Protein AF-A0A534GSW6-F1 (afdb_monomer_lite)

Radius of gyration: 25.97 Å; chains: 1; bounding box: 53×68×47 Å

pLDDT: mean 79.03, std 12.18, range [47.5, 94.12]

Structure (mmCIF, N/CA/C/O backbone):
data_AF-A0A534GSW6-F1
#
_entry.id   AF-A0A534GSW6-F1
#
loop_
_atom_site.group_PDB
_atom_site.id
_atom_site.type_symbol
_atom_site.label_atom_id
_atom_site.label_alt_id
_atom_site.label_comp_id
_atom_site.label_asym_id
_atom_site.label_entity_id
_atom_site.label_seq_id
_atom_site.pdbx_PDB_ins_code
_atom_site.Cartn_x
_atom_site.Cartn_y
_atom_site.Cartn_z
_atom_site.occupancy
_atom_site.B_iso_or_equiv
_atom_site.auth_seq_id
_atom_site.auth_comp_id
_atom_site.auth_asym_id
_atom_site.auth_atom_id
_atom_site.pdbx_PDB_model_num
ATOM 1 N N . MET A 1 1 ? -30.202 49.154 14.123 1.00 59.91 1 MET A N 1
ATOM 2 C CA . MET A 1 1 ? -30.002 48.196 13.006 1.00 59.91 1 MET A CA 1
ATOM 3 C C . MET A 1 1 ? -31.128 48.396 12.004 1.00 59.91 1 MET A C 1
ATOM 5 O O . MET A 1 1 ? -32.261 48.552 12.435 1.00 59.91 1 MET A O 1
ATOM 9 N N . ASN A 1 2 ? -30.838 48.472 10.701 1.00 82.75 2 ASN A N 1
ATOM 10 C CA . ASN A 1 2 ? -31.856 48.797 9.697 1.00 82.75 2 ASN A CA 1
ATOM 11 C C . ASN A 1 2 ? -32.696 47.540 9.401 1.00 82.75 2 ASN A C 1
ATOM 13 O O . ASN A 1 2 ? -32.189 46.607 8.781 1.00 82.75 2 ASN A O 1
ATOM 17 N N . THR A 1 3 ? -33.944 47.488 9.871 1.00 82.88 3 THR A N 1
ATOM 18 C CA . THR A 1 3 ? -34.814 46.290 9.841 1.00 82.88 3 THR A CA 1
ATOM 19 C C . THR A 1 3 ? -34.981 45.707 8.436 1.00 82.88 3 THR A C 1
ATOM 21 O O . THR A 1 3 ? -34.975 44.491 8.261 1.00 82.88 3 THR A O 1
ATOM 24 N N . LEU A 1 4 ? -34.997 46.568 7.416 1.00 85.69 4 LEU A N 1
ATOM 25 C CA . LEU A 1 4 ? -35.041 46.176 6.007 1.00 85.69 4 LEU A CA 1
ATOM 26 C C . LEU A 1 4 ? -33.779 45.423 5.541 1.00 85.69 4 LEU A C 1
ATOM 28 O O . LEU A 1 4 ? -33.870 44.506 4.728 1.00 85.69 4 LEU A O 1
ATOM 32 N N . ARG A 1 5 ? -32.592 45.776 6.056 1.00 83.69 5 ARG A N 1
ATOM 33 C CA . ARG A 1 5 ? -31.339 45.051 5.764 1.00 83.69 5 ARG A CA 1
ATOM 34 C C . ARG A 1 5 ? -31.340 43.675 6.418 1.00 83.69 5 ARG A C 1
ATOM 36 O O . ARG A 1 5 ? -30.937 42.712 5.776 1.00 83.69 5 ARG A O 1
ATOM 43 N N . THR A 1 6 ? -31.821 43.586 7.656 1.00 86.50 6 THR A N 1
ATOM 44 C CA . THR A 1 6 ? -31.948 42.312 8.373 1.00 86.50 6 THR A CA 1
ATOM 45 C C . THR A 1 6 ? -32.910 41.369 7.651 1.00 86.50 6 THR A C 1
ATOM 47 O O . THR A 1 6 ? -32.588 40.200 7.465 1.00 86.50 6 THR A O 1
ATOM 50 N N . LEU A 1 7 ? -34.041 41.889 7.159 1.00 91.56 7 LEU A N 1
ATOM 51 C CA . LEU A 1 7 ? -35.027 41.102 6.416 1.00 91.56 7 LEU A CA 1
ATOM 52 C C . LEU A 1 7 ? -34.469 40.565 5.089 1.00 91.56 7 LEU A C 1
ATOM 54 O O . LEU A 1 7 ? -34.673 39.402 4.757 1.00 91.56 7 LEU A O 1
ATOM 58 N N . ARG A 1 8 ? -33.726 41.393 4.344 1.00 91.25 8 ARG A N 1
ATOM 59 C CA . ARG A 1 8 ? -33.092 40.974 3.083 1.00 91.25 8 ARG A CA 1
ATOM 60 C C . ARG A 1 8 ? -32.041 39.887 3.297 1.00 91.25 8 ARG A C 1
ATOM 62 O O . ARG A 1 8 ? -32.001 38.941 2.519 1.00 91.25 8 ARG A O 1
ATOM 69 N N . LEU A 1 9 ? -31.227 40.001 4.349 1.00 90.25 9 LEU A N 1
ATOM 70 C CA . LEU A 1 9 ? -30.264 38.954 4.700 1.00 90.25 9 LEU A CA 1
ATOM 71 C C . LEU A 1 9 ? -30.964 37.650 5.087 1.00 90.25 9 LEU A C 1
ATOM 73 O O . LEU A 1 9 ? -30.560 36.590 4.622 1.00 90.25 9 LEU A O 1
ATOM 77 N N . ALA A 1 10 ? -32.019 37.730 5.902 1.00 90.44 10 ALA A N 1
ATOM 78 C CA . ALA A 1 10 ? -32.780 36.554 6.307 1.00 90.44 10 ALA A CA 1
ATOM 79 C C . ALA A 1 10 ? -33.393 35.840 5.092 1.00 90.44 10 ALA A C 1
ATOM 81 O O . ALA A 1 10 ? -33.289 34.623 4.975 1.00 90.44 10 ALA A O 1
ATOM 82 N N . LEU A 1 11 ? -33.959 36.599 4.150 1.00 92.12 11 LEU A N 1
ATOM 83 C CA . LEU A 1 11 ? -34.540 36.036 2.935 1.00 92.12 11 LEU A CA 1
ATOM 84 C C . LEU A 1 11 ? -33.481 35.393 2.030 1.00 92.12 11 LEU A C 1
ATOM 86 O O . LEU A 1 11 ? -33.692 34.291 1.533 1.00 92.12 11 LEU A O 1
ATOM 90 N N . ALA A 1 12 ? -32.327 36.041 1.853 1.00 90.38 12 ALA A N 1
ATOM 91 C CA . ALA A 1 12 ? -31.223 35.479 1.078 1.00 90.38 12 ALA A CA 1
ATOM 92 C C . ALA A 1 12 ? -30.688 34.173 1.693 1.00 90.38 12 ALA A C 1
ATOM 94 O O . ALA A 1 12 ? -30.382 33.234 0.962 1.00 90.38 12 ALA A O 1
ATOM 95 N N . LEU A 1 13 ? -30.630 34.088 3.026 1.00 88.81 13 LEU A N 1
ATOM 96 C CA . LEU A 1 13 ? -30.191 32.887 3.735 1.00 88.81 13 LEU A CA 1
ATOM 97 C C . LEU A 1 13 ? -31.187 31.730 3.570 1.00 88.81 13 LEU A C 1
ATOM 99 O O . LEU A 1 13 ? -30.775 30.600 3.328 1.00 88.81 13 LEU A O 1
ATOM 103 N N . LEU A 1 14 ? -32.491 32.018 3.645 1.00 90.56 14 LEU A N 1
ATOM 104 C CA . LEU A 1 14 ? -33.549 31.022 3.445 1.00 90.56 14 LEU A CA 1
ATOM 105 C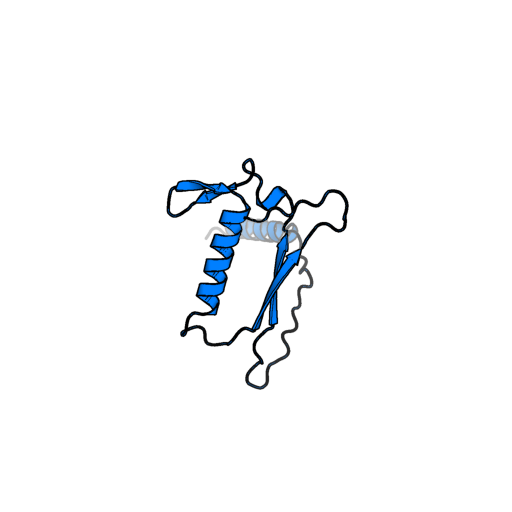 C . LEU A 1 14 ? -33.559 30.476 2.013 1.00 90.56 14 LEU A C 1
ATOM 107 O O . LEU A 1 14 ? -33.672 29.267 1.818 1.00 90.56 14 LEU A O 1
ATOM 111 N N . ILE A 1 15 ? -33.380 31.350 1.017 1.00 89.06 15 ILE A N 1
ATOM 112 C CA . ILE A 1 15 ? -33.263 30.935 -0.387 1.00 89.06 15 ILE A CA 1
ATOM 113 C C . ILE A 1 15 ? -32.004 30.081 -0.577 1.00 89.06 15 ILE A C 1
ATOM 115 O O . ILE A 1 15 ? -32.086 29.006 -1.167 1.00 89.06 15 ILE A O 1
ATOM 119 N N . GLY A 1 16 ? -30.864 30.501 -0.022 1.00 84.81 16 GLY A N 1
ATOM 120 C CA . GLY A 1 16 ? -29.617 29.735 -0.083 1.00 84.81 16 GLY A CA 1
ATOM 121 C C . GLY A 1 16 ? -29.738 28.332 0.521 1.00 84.81 16 GLY A C 1
ATOM 122 O O . GLY A 1 16 ? -29.228 27.377 -0.056 1.00 84.81 16 GLY A O 1
ATOM 123 N N . LEU A 1 17 ? -30.473 28.186 1.629 1.00 82.38 17 LEU A N 1
ATOM 124 C CA . LEU A 1 17 ? -30.715 26.886 2.262 1.00 82.38 17 LEU A CA 1
ATOM 125 C C . LEU A 1 17 ? -31.642 25.986 1.431 1.00 82.38 17 LEU A C 1
ATOM 127 O O . LEU A 1 17 ? -31.461 24.774 1.415 1.00 82.38 17 LEU A O 1
ATOM 131 N N . SER A 1 18 ? -32.612 26.571 0.721 1.00 83.38 18 SER A N 1
ATOM 132 C CA . SER A 1 18 ? -33.582 25.822 -0.094 1.00 83.38 18 SER A CA 1
ATOM 133 C C . SER A 1 18 ? -33.008 25.235 -1.390 1.00 83.38 18 SER A C 1
ATOM 135 O O . SER A 1 18 ? -33.603 24.325 -1.959 1.00 83.38 18 SER A O 1
ATOM 137 N N . VAL A 1 19 ? -31.862 25.746 -1.852 1.00 84.75 19 VAL A N 1
ATOM 138 C CA . VAL A 1 19 ? -31.179 25.301 -3.083 1.00 84.75 19 VAL A CA 1
ATOM 139 C C . VAL A 1 19 ? -29.909 24.500 -2.761 1.00 84.75 19 VAL A C 1
ATOM 141 O O . VAL A 1 19 ? -29.197 24.061 -3.663 1.00 84.75 19 VAL A O 1
ATOM 144 N N . ALA A 1 20 ? -29.608 24.278 -1.477 1.00 79.25 20 ALA A N 1
ATOM 145 C CA . ALA A 1 20 ? -28.476 23.454 -1.085 1.00 79.25 20 ALA A CA 1
ATOM 146 C C . ALA A 1 20 ? -28.690 22.006 -1.579 1.00 79.25 20 ALA A C 1
ATOM 148 O O . ALA A 1 20 ? -29.744 21.424 -1.307 1.00 79.25 20 ALA A O 1
ATOM 149 N N . PRO A 1 21 ? -27.727 21.411 -2.309 1.00 80.81 21 PRO A N 1
ATOM 150 C CA . PRO A 1 21 ? -27.823 20.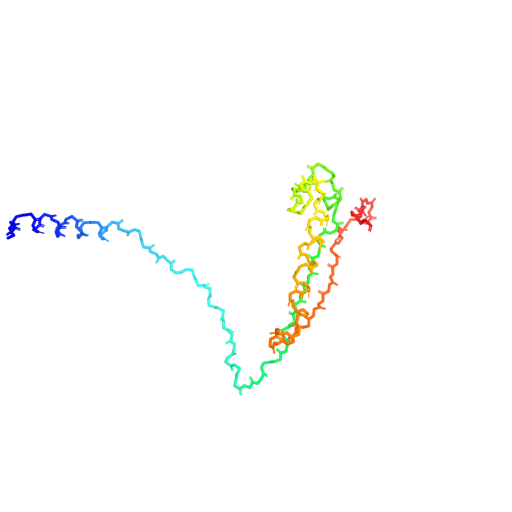015 -2.709 1.00 80.81 21 PRO A CA 1
ATOM 151 C C . PRO A 1 21 ? -27.892 19.131 -1.460 1.00 80.81 21 PRO A C 1
ATOM 153 O O . PRO A 1 21 ? -27.161 19.348 -0.492 1.00 80.81 21 PRO A O 1
ATOM 156 N N . GLY A 1 22 ? -28.780 18.136 -1.475 1.00 73.69 22 GLY A N 1
ATOM 157 C CA . GLY A 1 22 ? -28.877 17.168 -0.390 1.00 73.69 22 GLY A CA 1
ATOM 158 C C . GLY A 1 22 ? -27.583 16.365 -0.284 1.00 73.69 22 GLY A C 1
ATOM 159 O O . GLY A 1 22 ? -27.170 15.728 -1.251 1.00 73.69 22 GLY A O 1
ATOM 160 N N . ALA A 1 23 ? -26.947 16.386 0.885 1.00 74.12 23 ALA A N 1
ATOM 161 C CA . ALA A 1 23 ? -25.901 15.427 1.201 1.00 74.12 23 ALA A CA 1
ATOM 162 C C . ALA A 1 23 ? -26.568 14.054 1.371 1.00 74.12 23 ALA A C 1
ATOM 164 O O . ALA A 1 23 ? -27.322 13.848 2.320 1.00 74.12 23 ALA A O 1
ATOM 165 N N . SER A 1 24 ? -26.337 13.138 0.430 1.00 72.19 24 SER A N 1
ATOM 166 C CA . SER A 1 24 ? -26.623 11.723 0.669 1.00 72.19 24 SER A CA 1
ATOM 167 C C . SER A 1 24 ? -25.483 11.178 1.512 1.00 72.19 24 SER A C 1
ATOM 169 O O . SER A 1 24 ? -24.321 11.315 1.136 1.00 72.19 24 SER A O 1
ATOM 171 N N . ALA A 1 25 ? -25.810 10.624 2.674 1.00 68.81 25 ALA A N 1
ATOM 172 C CA . ALA A 1 25 ? -24.859 9.786 3.377 1.00 68.81 25 ALA A CA 1
ATOM 173 C C . ALA A 1 25 ? -24.675 8.522 2.528 1.00 68.81 25 ALA A C 1
ATOM 175 O O . ALA A 1 25 ? -25.646 7.805 2.291 1.00 68.81 25 ALA A O 1
ATOM 176 N N . ASP A 1 26 ? -23.461 8.293 2.033 1.00 63.19 26 ASP A N 1
ATOM 177 C CA . ASP A 1 26 ? -23.082 6.963 1.571 1.00 63.19 26 ASP A CA 1
ATOM 178 C C . ASP A 1 26 ? -23.035 6.054 2.803 1.00 63.19 26 ASP A C 1
ATOM 180 O O . ASP A 1 26 ? -22.384 6.381 3.799 1.00 63.19 26 ASP A O 1
ATOM 184 N N . ASP A 1 27 ? -23.771 4.946 2.746 1.00 65.88 27 ASP A N 1
ATOM 185 C CA . ASP A 1 27 ? -23.760 3.894 3.762 1.00 65.88 27 ASP A CA 1
ATOM 186 C C . ASP A 1 27 ? -22.373 3.230 3.790 1.00 65.88 27 ASP A C 1
ATOM 188 O O . ASP A 1 27 ? -22.068 2.329 3.007 1.00 65.88 27 ASP A O 1
ATOM 192 N N . LEU A 1 28 ? -21.504 3.745 4.660 1.00 61.97 28 LEU A N 1
ATOM 193 C CA . LEU A 1 28 ? -20.186 3.195 4.974 1.00 61.97 28 LEU A CA 1
ATOM 194 C C . LEU A 1 28 ? -20.124 2.814 6.455 1.00 61.97 28 LEU A C 1
ATOM 196 O O . LEU A 1 28 ? -19.153 3.128 7.151 1.00 61.97 28 LEU A O 1
ATOM 200 N N . ASP A 1 29 ? -21.164 2.146 6.953 1.00 71.69 29 ASP A N 1
ATOM 201 C CA . ASP A 1 29 ? -21.167 1.647 8.322 1.00 71.69 29 ASP A CA 1
ATOM 202 C C . ASP A 1 29 ? -20.175 0.479 8.462 1.00 71.69 29 ASP A C 1
ATOM 204 O O . ASP A 1 29 ? -20.448 -0.678 8.135 1.00 71.69 29 ASP A O 1
ATOM 208 N N . ILE A 1 30 ? -18.983 0.782 8.983 1.00 69.88 30 ILE A N 1
ATOM 209 C CA . ILE A 1 30 ? -18.036 -0.230 9.448 1.00 69.88 30 ILE A CA 1
ATOM 210 C C . ILE A 1 30 ? -18.404 -0.628 10.880 1.00 69.88 30 ILE A C 1
ATOM 212 O O . ILE A 1 30 ? -18.074 0.047 11.856 1.00 69.88 30 ILE A O 1
ATOM 216 N N . PHE A 1 31 ? -19.114 -1.746 11.024 1.00 66.69 31 PHE A N 1
ATOM 217 C CA . PHE A 1 31 ? -19.408 -2.318 12.336 1.00 66.69 31 PHE A CA 1
ATOM 218 C C . PHE A 1 31 ? -18.138 -2.944 12.923 1.00 66.69 31 PHE A C 1
ATOM 220 O O . PHE A 1 31 ? -17.886 -4.141 12.790 1.00 66.69 31 PHE A O 1
ATOM 227 N N . LEU A 1 32 ? -17.321 -2.128 13.586 1.00 62.44 32 LEU A N 1
ATOM 228 C CA . LEU A 1 32 ? -16.287 -2.621 14.487 1.00 62.44 32 LEU A CA 1
ATOM 229 C C . LEU A 1 32 ? -17.018 -3.194 15.702 1.00 62.44 32 LEU A C 1
ATOM 231 O O . LEU A 1 32 ? -17.565 -2.445 16.512 1.00 62.44 32 LEU A O 1
ATOM 235 N N . GLY A 1 33 ? -17.115 -4.524 15.781 1.00 59.91 33 GLY A N 1
ATOM 236 C CA . GLY A 1 33 ? -17.724 -5.200 16.923 1.00 59.91 33 GLY A CA 1
ATOM 237 C C . GLY A 1 33 ? -17.167 -4.616 18.220 1.00 59.91 33 GLY A C 1
ATOM 238 O O . GLY A 1 33 ? -15.951 -4.523 18.375 1.00 59.91 33 GLY A O 1
ATOM 239 N N . LEU A 1 34 ? -18.055 -4.165 19.113 1.00 53.72 34 LEU A N 1
ATOM 240 C CA . LEU A 1 34 ? -17.690 -3.617 20.418 1.00 53.72 34 LEU A CA 1
ATOM 241 C C . LEU A 1 34 ? -16.806 -4.640 21.138 1.00 53.72 34 LEU A C 1
ATOM 243 O O . LEU A 1 34 ? -17.300 -5.643 21.653 1.00 53.72 34 LEU A O 1
ATOM 247 N N . SER A 1 35 ? -15.497 -4.400 21.149 1.00 55.88 35 SER A N 1
ATOM 248 C CA . SER A 1 35 ? -14.552 -5.251 21.856 1.00 55.88 35 SER A CA 1
ATOM 249 C C . SER A 1 35 ? -14.745 -5.035 23.354 1.00 55.88 35 SER A C 1
ATOM 251 O O . SER A 1 35 ? -14.142 -4.152 23.955 1.00 55.88 35 SER A O 1
ATOM 253 N N . GLY A 1 36 ? -15.617 -5.828 23.977 1.00 53.25 36 GLY A N 1
ATOM 254 C CA . GLY A 1 36 ? -15.765 -5.924 25.434 1.00 53.25 36 GLY A CA 1
ATOM 255 C C . GLY A 1 36 ? -14.583 -6.627 26.125 1.00 53.25 36 GLY A C 1
ATOM 256 O O . GLY A 1 36 ? -14.785 -7.294 27.135 1.00 53.25 36 GLY A O 1
ATOM 257 N N . GLY A 1 37 ? -13.372 -6.517 25.567 1.00 62.59 37 GLY A N 1
ATOM 258 C CA . GLY A 1 37 ? -12.119 -7.155 25.987 1.00 62.59 37 GLY A CA 1
ATOM 259 C C . GLY A 1 37 ? -10.927 -6.622 25.173 1.00 62.59 37 GLY A C 1
ATOM 260 O O . GLY A 1 37 ? -11.124 -5.793 24.284 1.00 62.59 37 GLY A O 1
ATOM 261 N N . SER A 1 38 ? -9.694 -7.062 25.467 1.00 59.97 38 SER A N 1
ATOM 262 C CA . SER A 1 38 ? -8.534 -6.797 24.593 1.00 59.97 38 SER A CA 1
ATOM 263 C C . SER A 1 38 ? -8.833 -7.354 23.204 1.00 59.97 38 SER A C 1
ATOM 265 O O . SER A 1 38 ? -9.044 -8.557 23.071 1.00 59.97 38 SER A O 1
ATOM 267 N N . ALA A 1 39 ? -8.905 -6.486 22.196 1.00 66.00 39 ALA A N 1
ATOM 268 C CA . ALA A 1 39 ? -9.082 -6.925 20.820 1.00 66.00 39 ALA A CA 1
ATOM 269 C C . ALA A 1 39 ? -7.859 -7.756 20.405 1.00 66.00 39 ALA A C 1
ATOM 271 O O . ALA A 1 39 ? -6.724 -7.363 20.680 1.00 66.00 39 ALA A O 1
ATOM 272 N N . ASP A 1 40 ? -8.089 -8.901 19.762 1.00 73.19 40 ASP A N 1
ATOM 273 C CA . ASP A 1 40 ? -7.009 -9.642 19.115 1.00 73.19 40 ASP A CA 1
ATOM 274 C C . ASP A 1 40 ? -6.320 -8.756 18.067 1.00 73.19 40 ASP A C 1
ATOM 276 O O . ASP A 1 40 ? -6.953 -7.909 17.427 1.00 73.19 40 ASP A O 1
ATOM 280 N N . ALA A 1 41 ? -5.019 -8.984 17.871 1.00 80.69 41 ALA A N 1
ATOM 281 C CA . ALA A 1 41 ? -4.231 -8.309 16.846 1.00 80.69 41 ALA A CA 1
ATOM 282 C C . ALA A 1 41 ? -4.917 -8.414 15.468 1.00 80.69 41 ALA A C 1
ATOM 284 O O . ALA A 1 41 ? -5.219 -9.532 15.026 1.00 80.69 41 ALA A O 1
ATOM 285 N N . PRO A 1 42 ? -5.141 -7.300 14.744 1.00 81.62 42 PRO A N 1
ATOM 286 C CA . PRO A 1 42 ? -5.721 -7.366 13.413 1.00 81.62 42 PRO A CA 1
ATOM 287 C C . PRO A 1 42 ? -4.789 -8.113 12.454 1.00 81.62 42 PRO A C 1
ATOM 289 O O . PRO A 1 42 ? -3.563 -8.007 12.533 1.00 81.62 42 PRO A O 1
ATOM 292 N N . ASN A 1 43 ? -5.387 -8.847 11.514 1.00 87.69 43 ASN A N 1
ATOM 293 C CA . ASN A 1 43 ? -4.668 -9.495 10.421 1.00 87.69 43 ASN A CA 1
ATOM 294 C C . ASN A 1 43 ? -4.653 -8.568 9.203 1.00 87.69 43 ASN A C 1
ATOM 296 O O . ASN A 1 43 ? -5.703 -8.253 8.646 1.00 87.69 43 ASN A O 1
ATOM 300 N N . VAL A 1 44 ? -3.463 -8.150 8.782 1.00 87.19 44 VAL A N 1
ATOM 301 C CA . VAL A 1 44 ? -3.239 -7.267 7.635 1.00 87.19 44 VAL A CA 1
ATOM 302 C C . VAL A 1 44 ? -2.467 -8.035 6.570 1.00 87.19 44 VAL A C 1
ATOM 304 O O . VAL A 1 44 ? -1.442 -8.642 6.863 1.00 87.19 44 VAL A O 1
ATOM 307 N N . MET A 1 45 ? -2.936 -7.999 5.324 1.00 91.19 45 MET A N 1
ATOM 308 C CA . MET A 1 45 ? -2.252 -8.610 4.183 1.00 91.19 45 MET A CA 1
ATOM 309 C C . MET A 1 45 ? -1.821 -7.519 3.208 1.00 91.19 45 MET A C 1
ATOM 311 O O . MET A 1 45 ? -2.657 -6.787 2.680 1.00 91.19 45 MET A O 1
ATOM 315 N N . VAL A 1 46 ? -0.522 -7.440 2.935 1.00 90.56 46 VAL A N 1
ATOM 316 C CA . VAL A 1 46 ? 0.019 -6.609 1.858 1.00 90.56 46 VAL A CA 1
ATOM 317 C C . VAL A 1 46 ? 0.108 -7.464 0.601 1.00 90.56 46 VAL A C 1
ATOM 319 O O . VAL A 1 46 ? 0.856 -8.442 0.565 1.00 90.56 46 VAL A O 1
ATOM 322 N N . LEU A 1 47 ? -0.654 -7.093 -0.429 1.00 89.50 47 LEU A N 1
ATOM 323 C CA . LEU A 1 47 ? -0.558 -7.695 -1.756 1.00 89.50 47 LEU A CA 1
ATOM 324 C C . LEU A 1 47 ? 0.169 -6.741 -2.698 1.00 89.50 47 LEU A C 1
ATOM 326 O O . LEU A 1 47 ? -0.300 -5.633 -2.948 1.00 89.50 47 LEU A O 1
ATOM 330 N N . ILE A 1 48 ? 1.295 -7.194 -3.236 1.00 85.81 48 ILE A N 1
ATOM 331 C CA . ILE A 1 48 ? 2.089 -6.459 -4.219 1.00 85.81 48 ILE A CA 1
ATOM 332 C C . ILE A 1 48 ? 1.749 -6.936 -5.627 1.00 85.81 48 ILE A C 1
ATOM 334 O O . ILE A 1 48 ? 1.873 -8.124 -5.911 1.00 85.81 48 ILE A O 1
ATOM 338 N N . ASP A 1 49 ? 1.398 -6.024 -6.530 1.00 81.31 49 ASP A N 1
ATOM 339 C CA . ASP A 1 49 ? 1.376 -6.317 -7.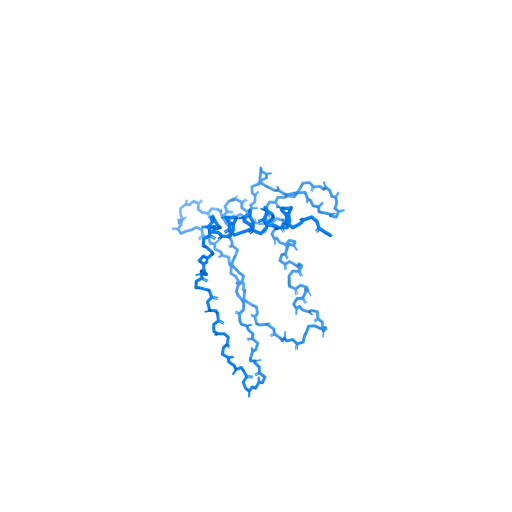966 1.00 81.31 49 ASP A CA 1
ATOM 340 C C . ASP A 1 49 ? 2.812 -6.421 -8.504 1.00 81.31 49 ASP A C 1
ATOM 342 O O . ASP A 1 49 ? 3.468 -5.415 -8.749 1.00 81.31 49 ASP A O 1
ATOM 346 N N . ASN A 1 50 ? 3.309 -7.646 -8.705 1.00 78.62 50 ASN A N 1
ATOM 347 C CA . ASN A 1 50 ? 4.647 -7.897 -9.247 1.00 78.62 50 ASN A CA 1
ATOM 348 C C . ASN A 1 50 ? 4.666 -7.950 -10.785 1.00 78.62 50 ASN A C 1
ATOM 350 O O . ASN A 1 50 ? 5.494 -8.643 -11.384 1.00 78.62 50 ASN A O 1
ATOM 354 N N . GLY A 1 51 ? 3.722 -7.292 -11.456 1.00 78.88 51 GLY A N 1
ATOM 355 C CA . GLY A 1 51 ? 3.698 -7.204 -12.909 1.00 78.88 51 GLY A CA 1
ATOM 356 C C . GLY A 1 51 ? 4.867 -6.387 -13.490 1.00 78.88 51 GLY A C 1
ATOM 357 O O . GLY A 1 51 ? 5.582 -5.687 -12.773 1.00 78.88 51 GLY A O 1
ATOM 358 N N . PRO A 1 52 ? 5.046 -6.388 -14.825 1.00 77.25 52 PRO A N 1
ATOM 359 C CA . PRO A 1 52 ? 6.123 -5.646 -15.495 1.00 77.25 52 PRO A CA 1
ATOM 360 C C . PRO A 1 52 ? 6.139 -4.130 -15.238 1.00 77.25 52 PRO A C 1
ATOM 362 O O . PRO A 1 52 ? 7.153 -3.479 -15.481 1.00 77.25 52 PRO A O 1
ATOM 365 N N . ASN A 1 53 ? 5.025 -3.547 -14.783 1.00 78.19 53 ASN A N 1
ATOM 366 C CA . ASN A 1 53 ? 4.962 -2.129 -14.427 1.00 78.19 53 ASN A CA 1
ATOM 367 C C . ASN A 1 53 ? 5.777 -1.808 -13.164 1.00 78.19 53 ASN A C 1
ATOM 369 O O . ASN A 1 53 ? 6.359 -0.731 -13.094 1.00 78.19 53 ASN A O 1
ATOM 373 N N . TRP A 1 54 ? 5.923 -2.767 -12.244 1.00 80.06 54 TRP A N 1
ATOM 374 C CA . TRP A 1 54 ? 6.693 -2.614 -11.008 1.00 80.06 54 TRP A CA 1
ATOM 375 C C . TRP A 1 54 ? 8.150 -2.181 -11.270 1.00 80.06 54 TRP A C 1
ATOM 377 O O . TRP A 1 54 ? 8.655 -1.244 -10.654 1.00 80.06 54 TRP A O 1
ATOM 387 N N . ALA A 1 55 ? 8.818 -2.783 -12.262 1.00 78.38 55 ALA A N 1
ATOM 388 C CA . ALA A 1 55 ? 10.202 -2.456 -12.644 1.00 78.38 55 ALA A CA 1
ATOM 389 C C . ALA A 1 55 ? 10.328 -1.461 -13.814 1.00 78.38 55 ALA A C 1
ATOM 391 O O . ALA A 1 55 ? 11.430 -1.212 -14.317 1.00 78.38 55 ALA A O 1
ATOM 392 N N . ARG A 1 56 ? 9.223 -0.889 -14.305 1.00 83.75 56 ARG A N 1
ATOM 393 C CA . ARG A 1 56 ? 9.247 -0.070 -15.522 1.00 83.75 56 ARG A CA 1
ATOM 394 C C . ARG A 1 56 ? 9.898 1.289 -15.254 1.00 83.75 56 ARG A C 1
ATOM 396 O O . ARG A 1 56 ? 9.299 2.154 -14.632 1.00 83.75 56 ARG A O 1
ATOM 403 N N . GLN A 1 57 ? 11.074 1.539 -15.834 1.00 81.56 57 GLN A N 1
ATOM 404 C CA . GLN A 1 57 ? 11.828 2.796 -15.653 1.00 81.56 57 GLN A CA 1
ATOM 405 C C . GLN A 1 57 ? 11.085 4.069 -16.101 1.00 81.56 57 GLN A C 1
ATOM 407 O O . GLN A 1 57 ? 11.364 5.165 -15.612 1.00 81.56 57 GLN A O 1
ATOM 412 N N . SER A 1 58 ? 10.133 3.950 -17.033 1.00 86.44 58 SER A N 1
ATOM 413 C CA . SER A 1 58 ? 9.311 5.087 -17.463 1.00 86.44 58 SER A CA 1
ATOM 414 C C . SER A 1 58 ? 8.273 5.506 -16.412 1.00 86.44 58 SER A C 1
ATOM 416 O O . SER A 1 58 ? 7.756 6.617 -16.492 1.00 86.44 58 SER A O 1
ATOM 418 N N . GLN A 1 59 ? 7.985 4.661 -15.418 1.00 84.12 59 GLN A N 1
ATOM 419 C CA . GLN A 1 59 ? 7.098 4.936 -14.286 1.00 84.12 59 GLN A CA 1
ATOM 420 C C . GLN A 1 59 ? 7.929 5.098 -13.010 1.00 84.12 59 GLN A C 1
ATOM 422 O O . GLN A 1 59 ? 8.927 4.409 -12.806 1.00 84.12 59 GLN A O 1
ATOM 427 N N . GLY A 1 60 ? 7.568 6.064 -12.171 1.00 87.81 60 GLY A N 1
ATOM 428 C CA . GLY A 1 60 ? 8.392 6.391 -11.017 1.00 87.81 60 GLY A CA 1
ATOM 429 C C . GLY A 1 60 ? 8.087 7.742 -10.398 1.00 87.81 60 GLY A C 1
ATOM 430 O O . GLY A 1 60 ? 7.403 8.578 -10.999 1.00 87.81 60 GLY A O 1
ATOM 431 N N . TRP A 1 61 ? 8.680 7.963 -9.233 1.00 91.75 61 TRP A N 1
ATOM 432 C CA . TRP A 1 61 ? 8.498 9.143 -8.394 1.00 91.75 61 TRP A CA 1
ATOM 433 C C . TRP A 1 61 ? 9.836 9.822 -8.108 1.00 91.75 61 TRP A C 1
ATOM 435 O O . TRP A 1 61 ? 10.902 9.300 -8.435 1.00 91.75 61 TRP A O 1
ATOM 445 N N . THR A 1 62 ? 9.771 11.020 -7.538 1.00 94.12 62 THR A N 1
ATOM 446 C CA . THR A 1 62 ? 10.944 11.693 -6.983 1.00 94.12 62 THR A CA 1
ATOM 447 C C . THR A 1 62 ? 11.134 11.207 -5.555 1.00 94.12 62 THR A C 1
ATOM 449 O O . THR A 1 62 ? 10.219 11.326 -4.742 1.00 94.12 62 THR A O 1
ATOM 452 N N . ASP A 1 63 ? 12.308 10.662 -5.259 1.00 91.56 63 ASP A N 1
ATOM 453 C CA . ASP A 1 63 ? 12.690 10.262 -3.912 1.00 91.56 63 ASP A CA 1
ATOM 454 C C . ASP A 1 63 ? 12.720 11.503 -2.998 1.00 91.56 63 ASP A C 1
ATOM 456 O O . ASP A 1 63 ? 13.410 12.479 -3.315 1.00 91.56 63 ASP A O 1
ATOM 460 N N . PRO A 1 64 ? 11.977 11.506 -1.878 1.00 86.31 64 PRO A N 1
ATOM 461 C CA . PRO A 1 64 ? 11.862 12.680 -1.015 1.00 86.31 64 PRO A CA 1
ATOM 462 C C . PRO A 1 64 ? 13.137 12.986 -0.212 1.00 86.31 64 PRO A C 1
ATOM 464 O O . PRO A 1 64 ? 13.262 14.088 0.317 1.00 86.31 64 PRO A O 1
ATOM 467 N N . VAL A 1 65 ? 14.074 12.038 -0.105 1.00 88.50 65 VAL A N 1
ATOM 468 C CA . VAL A 1 65 ? 15.334 12.176 0.642 1.00 88.50 65 VAL A CA 1
ATOM 469 C C . VAL A 1 65 ? 16.464 12.639 -0.273 1.00 88.50 65 VAL A C 1
ATOM 471 O O . VAL A 1 65 ? 17.218 13.544 0.075 1.00 88.50 65 VAL A O 1
ATOM 474 N N . THR A 1 66 ? 16.598 12.015 -1.443 1.00 92.50 66 THR A N 1
ATOM 475 C CA . THR A 1 66 ? 17.722 12.246 -2.365 1.00 92.50 66 THR A CA 1
ATOM 476 C C . THR A 1 66 ? 17.375 13.181 -3.520 1.00 92.50 66 THR A C 1
ATOM 478 O O . THR A 1 66 ? 18.277 13.700 -4.176 1.00 92.50 66 THR A O 1
ATOM 481 N N . GLY A 1 67 ? 16.086 13.391 -3.806 1.00 93.25 67 GLY A N 1
ATOM 482 C CA . GLY A 1 67 ? 15.615 14.129 -4.980 1.00 93.25 67 GLY A CA 1
ATOM 483 C C . GLY A 1 67 ? 15.810 13.389 -6.309 1.00 93.25 67 GLY A C 1
ATOM 484 O O . GLY A 1 67 ? 15.485 13.933 -7.365 1.00 93.25 67 GLY A O 1
ATOM 485 N N . ALA A 1 68 ? 16.341 12.163 -6.290 1.00 92.75 68 ALA A N 1
ATOM 486 C CA . ALA A 1 68 ? 16.551 11.360 -7.488 1.00 92.75 68 ALA A CA 1
ATOM 487 C C . ALA A 1 68 ? 15.233 10.762 -8.000 1.00 92.75 68 ALA A C 1
ATOM 489 O O . ALA A 1 68 ? 14.293 10.531 -7.240 1.00 92.75 68 ALA A O 1
ATOM 490 N N . ARG A 1 69 ? 15.161 10.460 -9.301 1.00 91.19 69 ARG A N 1
ATOM 491 C CA . ARG A 1 69 ? 14.042 9.684 -9.846 1.00 91.19 69 ARG A CA 1
ATOM 492 C C . ARG A 1 69 ? 14.225 8.210 -9.491 1.00 91.19 69 ARG A C 1
ATOM 494 O O . ARG A 1 69 ? 15.219 7.607 -9.885 1.00 91.19 69 ARG A O 1
ATOM 501 N N . ILE A 1 70 ? 13.244 7.638 -8.808 1.00 91.31 70 ILE A N 1
ATOM 502 C CA . ILE A 1 70 ? 13.174 6.216 -8.461 1.00 91.31 70 ILE A CA 1
ATOM 503 C C . ILE A 1 70 ? 12.090 5.530 -9.287 1.00 91.31 70 ILE A C 1
ATOM 505 O O . ILE A 1 70 ? 11.107 6.161 -9.680 1.00 91.31 70 ILE A O 1
ATOM 509 N N . THR A 1 71 ? 12.276 4.244 -9.583 1.00 89.56 71 THR A N 1
ATOM 510 C CA . THR A 1 71 ? 11.262 3.437 -10.274 1.00 89.56 71 THR A CA 1
ATOM 511 C C . THR A 1 71 ? 10.061 3.190 -9.373 1.00 89.56 71 THR A C 1
ATOM 513 O O . THR A 1 71 ? 10.131 3.372 -8.155 1.00 89.56 71 THR A O 1
ATOM 516 N N . GLN A 1 72 ? 8.950 2.774 -9.978 1.00 87.75 72 GLN A N 1
ATOM 517 C CA . GLN A 1 72 ? 7.724 2.515 -9.238 1.00 87.75 72 GLN A CA 1
ATOM 518 C C . GLN A 1 72 ? 7.921 1.526 -8.079 1.00 87.75 72 GLN A C 1
ATOM 520 O O . GLN A 1 72 ? 7.631 1.874 -6.936 1.00 87.75 72 GLN A O 1
ATOM 525 N N . GLY A 1 73 ? 8.530 0.373 -8.349 1.00 86.88 73 GLY A N 1
ATOM 526 C CA . GLY A 1 73 ? 8.751 -0.649 -7.333 1.00 86.88 73 GLY A CA 1
ATOM 527 C C . GLY A 1 73 ? 9.660 -0.201 -6.189 1.00 86.88 73 GLY A C 1
ATOM 528 O O . GLY A 1 73 ? 9.463 -0.615 -5.050 1.00 86.88 73 GLY A O 1
ATOM 529 N N . VAL A 1 74 ? 10.628 0.690 -6.446 1.00 88.50 74 VAL A N 1
ATOM 530 C CA . VAL A 1 74 ? 11.460 1.267 -5.374 1.00 88.50 74 VAL A CA 1
ATOM 531 C C . VAL A 1 74 ? 10.625 2.182 -4.479 1.00 88.50 74 VAL A C 1
ATOM 533 O O . VAL A 1 74 ? 10.744 2.101 -3.259 1.00 88.50 74 VAL A O 1
ATOM 536 N N . ALA A 1 75 ? 9.751 3.010 -5.057 1.00 89.81 75 ALA A N 1
ATOM 537 C CA . ALA A 1 75 ? 8.867 3.879 -4.282 1.00 89.81 75 ALA A CA 1
ATOM 538 C C . ALA A 1 75 ? 7.877 3.073 -3.423 1.00 89.81 75 ALA A C 1
ATOM 540 O O . ALA A 1 75 ? 7.667 3.392 -2.253 1.00 89.81 75 ALA A O 1
ATOM 541 N N . GLU A 1 76 ? 7.308 1.997 -3.970 1.00 88.88 76 GLU A N 1
ATOM 542 C CA . GLU A 1 76 ? 6.396 1.114 -3.236 1.00 88.88 76 GLU A CA 1
ATOM 543 C C . GLU A 1 76 ? 7.122 0.351 -2.111 1.00 88.88 76 GLU A C 1
ATOM 545 O O . GLU A 1 76 ? 6.596 0.258 -1.000 1.00 88.88 76 GLU A O 1
ATOM 550 N N . LEU A 1 77 ? 8.359 -0.114 -2.337 1.00 89.19 77 LEU A N 1
ATOM 551 C CA . LEU A 1 77 ? 9.197 -0.715 -1.287 1.00 89.19 77 LEU A CA 1
ATOM 552 C C . LEU A 1 77 ? 9.533 0.276 -0.166 1.00 89.19 77 LEU A C 1
ATOM 554 O O . L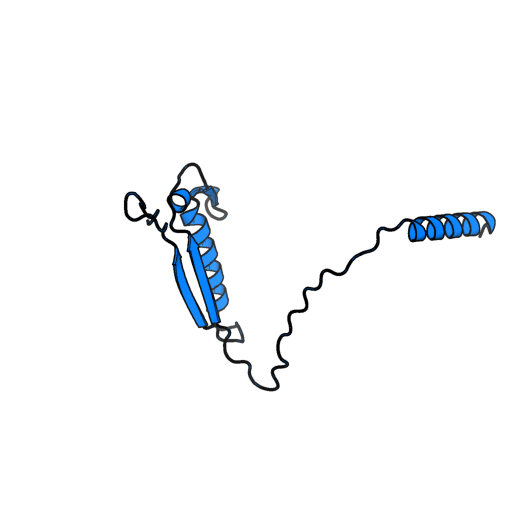EU A 1 77 ? 9.434 -0.080 1.008 1.00 89.19 77 LEU A O 1
ATOM 558 N N . GLN A 1 78 ? 9.896 1.516 -0.505 1.00 90.94 78 GLN A N 1
ATOM 559 C CA . GLN A 1 78 ? 10.165 2.565 0.483 1.00 90.94 78 GLN A CA 1
ATOM 560 C C . GLN A 1 78 ? 8.921 2.868 1.333 1.00 90.94 78 GLN A C 1
ATOM 562 O O . GLN A 1 78 ? 9.014 2.955 2.560 1.00 90.94 78 GLN A O 1
ATOM 567 N N . ALA A 1 79 ? 7.746 2.965 0.704 1.00 89.62 79 ALA A N 1
ATOM 568 C CA . ALA A 1 79 ? 6.485 3.173 1.411 1.00 89.62 79 ALA A CA 1
ATOM 569 C C . ALA A 1 79 ? 6.159 2.005 2.356 1.00 89.62 79 ALA A C 1
ATOM 571 O O . ALA A 1 79 ? 5.797 2.220 3.515 1.00 89.62 79 ALA A O 1
ATOM 572 N N . LEU A 1 80 ? 6.344 0.762 1.903 1.00 90.62 80 LEU A N 1
ATOM 573 C CA . LEU A 1 80 ? 6.132 -0.420 2.738 1.00 90.62 80 LEU A CA 1
ATOM 574 C C . LEU A 1 80 ? 7.104 -0.484 3.912 1.00 90.62 80 LEU A C 1
ATOM 576 O O . LEU A 1 80 ? 6.681 -0.779 5.029 1.00 90.62 80 LEU A O 1
ATOM 580 N N . GLN A 1 81 ? 8.378 -0.150 3.702 1.00 90.44 81 GLN A N 1
ATOM 581 C CA . GLN A 1 81 ? 9.351 -0.065 4.788 1.00 90.44 81 GLN A CA 1
ATOM 582 C C . GLN A 1 81 ? 8.896 0.939 5.854 1.00 90.44 81 GLN A C 1
ATOM 584 O O . GLN A 1 81 ? 8.998 0.648 7.048 1.00 90.44 81 GLN A O 1
ATOM 589 N N . GLN A 1 82 ? 8.358 2.092 5.447 1.00 90.38 82 GLN A N 1
ATOM 590 C CA . GLN A 1 82 ? 7.837 3.097 6.372 1.00 90.38 82 GLN A CA 1
ATOM 591 C C . GLN A 1 82 ? 6.639 2.570 7.176 1.00 90.38 82 GLN A C 1
ATOM 593 O O . GLN A 1 82 ? 6.604 2.746 8.394 1.00 90.38 82 GLN A O 1
ATOM 598 N N . VAL A 1 83 ? 5.692 1.886 6.526 1.00 88.44 83 VAL A N 1
ATOM 599 C CA . VAL A 1 83 ? 4.525 1.286 7.197 1.00 88.44 83 VAL A CA 1
ATOM 600 C C . VAL A 1 83 ? 4.953 0.206 8.190 1.00 88.44 83 VAL A C 1
ATOM 602 O O . VAL A 1 83 ? 4.539 0.239 9.345 1.00 88.44 83 VAL A O 1
ATOM 605 N N . VAL A 1 84 ? 5.822 -0.722 7.783 1.00 88.75 84 VAL A N 1
ATOM 606 C CA . VAL A 1 84 ? 6.299 -1.806 8.659 1.00 88.75 84 VAL A CA 1
ATOM 607 C C . VAL A 1 84 ? 7.087 -1.251 9.845 1.00 88.75 84 VAL A C 1
ATOM 609 O O . VAL A 1 84 ? 6.895 -1.699 10.972 1.00 88.75 84 VAL A O 1
ATOM 612 N N . SER A 1 85 ? 7.924 -0.234 9.621 1.00 88.94 85 SER A N 1
ATOM 613 C CA . SER A 1 85 ? 8.674 0.432 10.695 1.00 88.94 85 SER A CA 1
ATOM 614 C C . SER A 1 85 ? 7.740 1.121 11.691 1.00 88.94 85 SER A C 1
ATOM 616 O O . SER A 1 85 ? 7.943 1.023 12.900 1.00 88.94 85 SER A O 1
ATOM 618 N N . TYR A 1 86 ? 6.690 1.780 11.194 1.00 86.38 86 TYR A N 1
ATOM 619 C CA . TYR A 1 86 ? 5.668 2.398 12.034 1.00 86.38 86 TYR A CA 1
ATOM 620 C C . TYR A 1 86 ? 4.939 1.359 12.895 1.00 86.38 86 TYR A C 1
ATOM 622 O O . TYR A 1 86 ? 4.865 1.529 14.109 1.00 86.38 86 TYR A O 1
ATOM 630 N N . LEU A 1 87 ? 4.475 0.259 12.292 1.00 83.56 87 LEU A N 1
ATOM 631 C CA . LEU A 1 87 ? 3.764 -0.811 13.001 1.00 83.56 87 LEU A CA 1
ATOM 632 C C . LEU A 1 87 ? 4.655 -1.561 14.003 1.00 83.56 87 LEU A C 1
ATOM 634 O O . LEU A 1 87 ? 4.176 -1.991 15.045 1.00 83.56 87 LEU A O 1
ATOM 638 N N . GLY A 1 88 ? 5.951 -1.700 13.715 1.00 78.75 88 GLY A N 1
ATOM 639 C CA . GLY A 1 88 ? 6.923 -2.340 14.607 1.00 78.75 88 GLY A CA 1
ATOM 640 C C . GLY A 1 88 ? 7.487 -1.429 15.701 1.00 78.75 88 GLY A C 1
ATOM 641 O O . GLY A 1 88 ? 8.354 -1.861 16.462 1.00 78.75 88 GLY A O 1
ATOM 642 N N . THR A 1 89 ? 7.057 -0.165 15.782 1.00 81.31 89 THR A N 1
ATOM 643 C CA . THR A 1 89 ? 7.574 0.767 16.789 1.00 81.31 89 THR A CA 1
ATOM 644 C C . THR A 1 89 ? 7.094 0.336 18.185 1.00 81.31 89 THR A C 1
ATOM 646 O O . THR A 1 89 ? 5.888 0.229 18.383 1.00 81.31 89 THR A O 1
ATOM 649 N N . PRO A 1 90 ? 7.977 0.161 19.192 1.00 67.62 90 PRO A N 1
ATOM 650 C CA . PRO A 1 90 ? 7.597 -0.329 20.528 1.00 67.62 90 PRO A CA 1
ATOM 651 C C . PRO A 1 90 ? 6.561 0.518 21.283 1.00 67.62 90 PRO A C 1
ATOM 653 O O . PRO A 1 90 ? 6.020 0.075 22.290 1.00 67.62 90 PRO A O 1
ATOM 656 N N . SER A 1 91 ? 6.322 1.753 20.837 1.00 69.69 91 SER A N 1
ATOM 657 C CA . SER A 1 91 ? 5.308 2.656 21.382 1.00 69.69 91 SER A CA 1
ATOM 658 C C . SER A 1 91 ? 3.942 2.551 20.690 1.00 69.69 91 SER A C 1
ATOM 660 O O . SER A 1 91 ? 3.035 3.286 21.076 1.00 69.69 91 SER A O 1
ATOM 662 N N . GLN A 1 92 ? 3.781 1.696 19.671 1.00 67.12 92 GLN A N 1
ATOM 663 C CA . GLN A 1 92 ? 2.464 1.334 19.142 1.00 67.12 92 GLN A CA 1
ATOM 664 C C . GLN A 1 92 ? 1.774 0.381 20.133 1.00 67.12 92 GLN A C 1
ATOM 666 O O . GLN A 1 92 ? 2.354 -0.650 20.472 1.00 67.12 92 GLN A O 1
ATOM 671 N N . PRO A 1 93 ? 0.578 0.731 20.638 1.00 60.12 93 PRO A N 1
ATOM 672 C CA . PRO A 1 93 ? -0.055 0.020 21.745 1.00 60.12 93 PRO A CA 1
ATOM 673 C C . PRO A 1 93 ? -0.595 -1.368 21.379 1.00 60.12 93 PRO A C 1
ATOM 675 O O . PRO A 1 93 ? -0.757 -2.180 22.288 1.00 60.12 93 PRO A O 1
ATOM 678 N N . ASP A 1 94 ? -0.812 -1.668 20.093 1.00 73.31 94 ASP A N 1
ATOM 679 C CA . ASP A 1 94 ? -1.496 -2.893 19.678 1.00 73.31 94 ASP A CA 1
ATOM 680 C C . ASP A 1 94 ? -0.664 -3.724 18.680 1.00 73.31 94 ASP A C 1
ATOM 682 O O . ASP A 1 94 ? -0.219 -3.202 17.652 1.00 73.31 94 ASP A O 1
ATOM 686 N N . PRO A 1 95 ? -0.444 -5.026 18.948 1.00 76.81 95 PRO A N 1
ATOM 687 C CA . PRO A 1 95 ? 0.215 -5.923 18.004 1.00 76.81 95 PRO A CA 1
ATOM 688 C C . PRO A 1 95 ? -0.604 -6.066 16.712 1.00 76.81 95 PRO A C 1
ATOM 690 O O . PRO A 1 95 ? -1.830 -6.085 16.748 1.00 76.81 95 PRO A O 1
ATOM 693 N N . VAL A 1 96 ? 0.072 -6.224 15.569 1.00 84.38 96 VAL A N 1
ATOM 694 C CA . VAL A 1 96 ? -0.542 -6.476 14.251 1.00 84.38 96 VAL A CA 1
ATOM 695 C C . VAL A 1 96 ? 0.057 -7.742 13.644 1.00 84.38 96 VAL A C 1
ATOM 697 O O . VAL A 1 96 ? 1.277 -7.895 13.600 1.00 84.38 96 VAL A O 1
ATOM 700 N N . ASN A 1 97 ? -0.789 -8.632 13.124 1.00 87.50 97 ASN A N 1
ATOM 701 C CA . ASN A 1 97 ? -0.351 -9.789 12.347 1.00 87.50 97 ASN A CA 1
ATOM 702 C C . ASN A 1 97 ? -0.218 -9.379 10.878 1.00 87.50 97 ASN A C 1
ATOM 704 O O . ASN A 1 97 ? -1.217 -9.067 10.230 1.00 87.50 97 ASN A O 1
ATOM 708 N N . LEU A 1 98 ? 1.003 -9.383 10.343 1.00 88.44 98 LEU A N 1
ATOM 709 C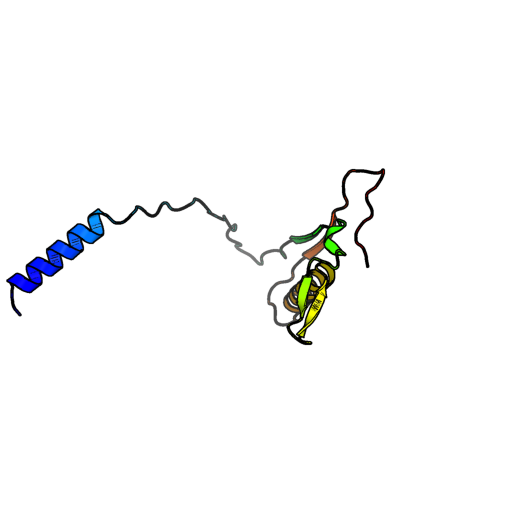 CA . LEU A 1 98 ? 1.272 -8.943 8.975 1.00 88.44 98 LEU A CA 1
ATOM 710 C C . LEU A 1 98 ? 1.606 -10.126 8.057 1.00 88.44 98 LEU A C 1
ATOM 712 O O . LEU A 1 98 ? 2.568 -10.855 8.289 1.00 88.44 98 LEU A O 1
ATOM 716 N N . GLY A 1 99 ? 0.824 -10.283 6.993 1.00 90.44 99 GLY A N 1
ATOM 717 C CA . GLY A 1 99 ? 1.073 -11.195 5.882 1.00 90.44 99 GLY A CA 1
ATOM 718 C C . GLY A 1 99 ? 1.530 -10.448 4.631 1.00 90.44 99 GLY A C 1
ATOM 719 O O . GLY A 1 99 ? 1.173 -9.288 4.410 1.00 90.44 99 GLY A O 1
ATOM 720 N N . PHE A 1 100 ? 2.307 -11.129 3.793 1.00 90.56 100 PHE A N 1
ATOM 721 C CA . PHE A 1 100 ? 2.819 -10.579 2.545 1.00 90.56 100 PHE A CA 1
ATOM 722 C C . PHE A 1 100 ? 2.607 -11.558 1.395 1.00 90.56 100 PHE A C 1
ATOM 724 O O . PHE A 1 100 ? 2.900 -12.748 1.521 1.00 90.56 100 PHE A O 1
ATOM 731 N N . GLY A 1 101 ? 2.124 -11.051 0.266 1.00 88.00 101 GLY A N 1
ATOM 732 C CA . GLY A 1 101 ? 1.936 -11.822 -0.953 1.00 88.00 101 GLY A CA 1
ATOM 733 C C . GLY A 1 101 ? 2.264 -10.996 -2.187 1.00 88.00 101 GLY A C 1
ATOM 734 O O . GLY A 1 101 ? 2.010 -9.796 -2.234 1.00 88.00 101 GLY A O 1
ATOM 735 N N . MET A 1 102 ? 2.811 -11.649 -3.207 1.00 85.38 102 MET A N 1
ATOM 736 C CA . MET A 1 102 ? 3.045 -11.033 -4.510 1.00 85.38 102 MET A CA 1
ATOM 737 C C . MET A 1 102 ? 2.093 -11.644 -5.531 1.00 85.38 102 MET A C 1
ATOM 739 O O . MET A 1 102 ? 2.043 -12.862 -5.708 1.00 85.38 102 MET A O 1
ATOM 743 N N . LEU A 1 103 ? 1.343 -10.789 -6.211 1.00 83.06 103 LEU A N 1
ATOM 744 C CA . LEU A 1 103 ? 0.527 -11.147 -7.353 1.00 83.06 103 LEU A CA 1
ATOM 745 C C . LEU A 1 103 ? 1.431 -11.305 -8.568 1.00 83.06 103 LEU A C 1
ATOM 747 O O . LEU A 1 103 ? 2.266 -10.452 -8.862 1.00 83.06 103 LEU A O 1
ATOM 751 N N . THR A 1 104 ? 1.239 -12.402 -9.287 1.00 73.81 104 THR A N 1
ATOM 752 C CA . THR A 1 104 ? 1.850 -12.619 -10.596 1.00 73.81 104 THR A CA 1
ATOM 753 C C . THR A 1 104 ? 0.738 -12.803 -11.628 1.00 73.81 104 THR A C 1
ATOM 755 O O . THR A 1 104 ? -0.321 -13.346 -11.298 1.00 73.81 104 THR A O 1
ATOM 758 N N . PRO A 1 105 ? 0.924 -12.324 -12.868 1.00 70.88 105 PRO A N 1
ATOM 759 C CA . PRO A 1 105 ? -0.049 -12.535 -13.931 1.00 70.88 105 PRO A CA 1
ATOM 760 C C . PRO A 1 105 ? -0.399 -14.020 -14.118 1.00 70.88 105 PRO A C 1
ATOM 762 O O . PRO A 1 105 ? 0.483 -14.871 -14.217 1.00 70.88 105 PRO A O 1
ATOM 765 N N . ASN A 1 106 ? -1.691 -14.330 -14.270 1.00 69.12 106 ASN A N 1
ATOM 766 C CA . ASN A 1 106 ? -2.216 -15.686 -14.510 1.00 69.12 106 ASN A CA 1
ATOM 767 C 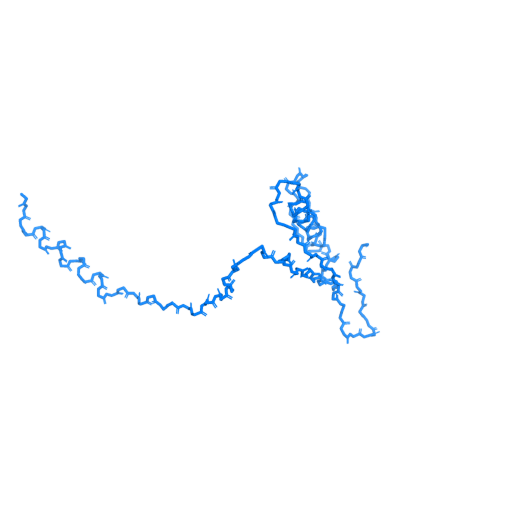C . ASN A 1 106 ? -1.928 -16.213 -15.941 1.00 69.12 106 ASN A C 1
ATOM 769 O O . ASN A 1 106 ? -2.743 -16.891 -16.558 1.00 69.12 106 ASN A O 1
ATOM 773 N N . SER A 1 107 ? -0.802 -15.837 -16.550 1.00 63.16 107 SER A N 1
ATOM 774 C CA . SER A 1 107 ? -0.441 -16.212 -17.922 1.00 63.16 107 SER A CA 1
ATOM 775 C C . SER A 1 107 ? 0.961 -16.810 -17.948 1.00 63.16 107 SER A C 1
ATOM 777 O O . SER A 1 107 ? 1.966 -16.110 -18.068 1.00 63.16 107 SER A O 1
ATOM 779 N N . ALA A 1 108 ? 1.007 -18.139 -17.859 1.00 54.47 108 ALA A N 1
ATOM 780 C CA . ALA A 1 108 ? 2.214 -18.954 -17.712 1.00 54.47 108 ALA A CA 1
ATOM 781 C C . ALA A 1 108 ? 3.224 -18.879 -18.884 1.00 54.47 108 ALA A C 1
ATOM 783 O O . ALA A 1 108 ? 4.307 -19.443 -18.780 1.00 54.47 108 ALA A O 1
ATOM 784 N N . GLY A 1 109 ? 2.902 -18.202 -19.995 1.00 55.53 109 GLY A N 1
ATOM 785 C CA . GLY A 1 109 ? 3.735 -18.181 -21.210 1.00 55.53 109 GLY A CA 1
ATOM 786 C C . GLY A 1 109 ? 4.615 -16.941 -21.417 1.00 55.53 109 GLY A C 1
ATOM 787 O O . GLY A 1 109 ? 5.467 -16.952 -22.298 1.00 55.53 109 GLY A O 1
ATOM 788 N N . GLY A 1 110 ? 4.419 -15.870 -20.642 1.00 55.41 110 GLY A N 1
ATOM 789 C CA . GLY A 1 110 ? 5.142 -14.600 -20.835 1.00 55.41 110 GLY A CA 1
ATOM 790 C C . GLY A 1 110 ? 5.133 -13.674 -19.622 1.00 55.41 110 GLY A C 1
ATOM 791 O O . GLY A 1 110 ? 5.483 -12.501 -19.732 1.00 55.41 110 GLY A O 1
ATOM 792 N N . SER A 1 111 ? 4.710 -14.186 -18.465 1.00 54.59 111 SER A N 1
ATOM 793 C CA . SER A 1 111 ? 4.682 -13.443 -17.213 1.00 54.59 111 SER A CA 1
ATOM 794 C C . SER A 1 111 ? 6.094 -13.315 -16.644 1.00 54.59 111 SER A C 1
ATOM 796 O O . SER A 1 111 ? 6.507 -14.084 -15.778 1.00 54.59 111 SER A O 1
ATOM 798 N N . THR A 1 112 ? 6.852 -12.334 -17.122 1.00 58.69 112 THR A N 1
ATOM 799 C CA . THR A 1 112 ? 8.044 -11.874 -16.413 1.00 58.69 112 THR A CA 1
ATOM 800 C C . THR A 1 112 ? 7.569 -11.033 -15.234 1.00 58.69 112 THR A C 1
ATOM 802 O O . THR A 1 112 ? 7.082 -9.917 -15.430 1.00 58.69 112 THR A O 1
ATOM 805 N N . GLY A 1 113 ? 7.654 -11.576 -14.018 1.00 57.91 113 GLY A N 1
ATOM 806 C CA . GLY A 1 113 ? 7.531 -10.749 -12.820 1.00 57.91 113 GLY A CA 1
ATOM 807 C C . GLY A 1 113 ? 8.556 -9.612 -12.874 1.00 57.91 113 GLY A C 1
ATOM 808 O O . GLY A 1 113 ? 9.644 -9.786 -13.422 1.00 57.91 113 GLY A O 1
ATOM 809 N N . GLY A 1 114 ? 8.211 -8.445 -12.345 1.00 56.94 114 GLY A N 1
ATOM 810 C CA . GLY A 1 114 ? 9.075 -7.262 -12.331 1.00 56.94 114 GLY A CA 1
ATOM 811 C C . GLY A 1 114 ? 10.090 -7.249 -11.184 1.00 56.94 114 GLY A C 1
ATOM 812 O O . GLY A 1 114 ? 10.488 -6.171 -10.759 1.00 56.94 114 GLY A O 1
ATOM 813 N N . GLY A 1 115 ? 10.455 -8.407 -10.630 1.00 58.56 115 GLY A N 1
ATOM 814 C CA . GLY A 1 115 ? 11.258 -8.479 -9.408 1.00 58.56 115 GLY A CA 1
ATOM 815 C C . GLY A 1 115 ? 12.669 -7.909 -9.585 1.00 58.56 115 GLY A C 1
ATOM 816 O O . GLY A 1 115 ? 13.359 -8.271 -10.540 1.00 58.56 115 GLY A O 1
ATOM 817 N N . TYR A 1 116 ? 13.068 -7.042 -8.649 1.00 47.50 116 TYR A N 1
ATOM 818 C CA . TYR A 1 116 ? 14.465 -6.707 -8.348 1.00 47.50 116 TYR A CA 1
ATOM 819 C C . TYR A 1 116 ? 15.114 -7.812 -7.512 1.00 47.50 116 TYR A C 1
ATOM 821 O O . TYR A 1 116 ? 14.389 -8.409 -6.681 1.00 47.50 116 TYR A O 1
#

Secondary structure (DSSP, 8-state):
--HHHHHHHHHHHHHHHHTSPP-PPP---------SSPPPPPEEEEEEE-STTTT-TTSEEE-TTT--EEEHHHHHHHHHHHHHHHHT-TT-SS--EEEEEEE--S-TTT------

Foldseek 3Di:
DPVVVVVVVVVVVVVVVVPDDDDDPDPPDDCPDPPPDPDAAEEEEDEAAQFQQLQDQVAFDQDPPPRDTDGNVVVVVVVVVVVVCVQPPPPPPGHHHYHYYYDWDPDPPDTDGNDD

Sequence (116 aa):
MNTLRTLRLALALLIGLSVAPGASADDLDIFLGLSGGSADAPNVMVLIDNGPNWARQSQGWTDPVTGARITQGVAELQALQQVVSYLGTPSQPDPVNLGFGMLTPNSAGGSTGGGY